Protein AF-A0A2R6JVL7-F1 (afdb_monomer_lite)

Sequence (128 aa):
MIWEVFRQEARGKYHTHCGNVHAPDKEMALMFAQIQHGRRRPTHSLWVVPGEEIGEVDAEETTFGGTTDKSYRWAMTFNTDEDFAEEIAASQREQEQAERADRAGESDEDEADETATGAEATEEGESA

pLDDT: mean 76.24, std 18.61, range [37.81, 97.94]

Foldseek 3Di:
DKKWKWFDQDPPGDTHTDGIDDDPDDVRRVVVCCVPPVPPGRGDDMDIGPPVPDDDDDVVRDDDDDPPPVVVVDPDDDPPDPVVVVVVVVVVVVVVVVVVVVVVVVVVVVVVVVVVVVPPPPDDDDDD

Structure (mmCIF, N/CA/C/O backbone):
data_AF-A0A2R6JVL7-F1
#
_entry.id   AF-A0A2R6JVL7-F1
#
loop_
_atom_site.group_PDB
_atom_site.id
_atom_site.type_symbol
_atom_site.label_atom_id
_atom_site.label_alt_id
_atom_site.label_comp_id
_atom_site.label_asym_id
_atom_site.label_entity_id
_atom_site.label_seq_id
_atom_site.pdbx_PDB_ins_code
_atom_site.Cartn_x
_atom_site.Cartn_y
_atom_site.Cartn_z
_atom_site.occupancy
_atom_site.B_iso_or_equiv
_atom_site.auth_seq_id
_atom_site.auth_comp_id
_atom_site.auth_asym_id
_atom_site.auth_atom_id
_atom_site.pdbx_PDB_model_num
ATOM 1 N N . MET A 1 1 ? -11.015 -4.205 14.050 1.00 90.19 1 MET A N 1
ATOM 2 C CA . MET A 1 1 ? -10.594 -4.706 12.731 1.00 90.19 1 MET A CA 1
ATOM 3 C C . MET A 1 1 ? -9.335 -3.962 12.325 1.00 90.19 1 MET A C 1
ATOM 5 O O . MET A 1 1 ? -9.256 -2.758 12.577 1.00 90.19 1 MET A O 1
ATOM 9 N N . ILE A 1 2 ? -8.350 -4.687 11.793 1.00 96.12 2 ILE A N 1
ATOM 10 C CA . ILE A 1 2 ? -7.069 -4.133 11.337 1.00 96.12 2 ILE A CA 1
ATOM 11 C C . ILE A 1 2 ? -7.197 -3.746 9.866 1.00 96.12 2 ILE A C 1
ATOM 13 O O . ILE A 1 2 ? -7.768 -4.490 9.070 1.00 96.12 2 ILE A O 1
ATOM 17 N N . TRP A 1 3 ? -6.651 -2.585 9.525 1.00 97.94 3 TRP A N 1
ATOM 18 C CA . TRP A 1 3 ? -6.583 -2.072 8.166 1.00 97.94 3 TRP A CA 1
ATOM 19 C C . TRP A 1 3 ? -5.140 -1.732 7.831 1.00 97.94 3 TRP A C 1
ATOM 21 O O . TRP A 1 3 ? -4.511 -0.955 8.551 1.00 97.94 3 TRP A O 1
ATOM 31 N N . GLU A 1 4 ? -4.635 -2.277 6.735 1.00 97.75 4 GLU A N 1
ATOM 32 C CA . GLU A 1 4 ? -3.292 -1.985 6.249 1.00 97.75 4 GLU A CA 1
ATOM 33 C C . GLU A 1 4 ? -3.303 -0.718 5.389 1.00 97.75 4 GLU A C 1
ATOM 35 O O . GLU A 1 4 ? -4.225 -0.480 4.599 1.00 97.75 4 GLU A O 1
ATOM 40 N N . VAL A 1 5 ? -2.280 0.121 5.566 1.00 97.19 5 VAL A N 1
ATOM 41 C CA . VAL A 1 5 ? -2.191 1.447 4.949 1.00 97.19 5 VAL A CA 1
ATOM 42 C C . VAL A 1 5 ? -0.954 1.538 4.063 1.00 97.19 5 VAL A C 1
ATOM 44 O O . VAL A 1 5 ? 0.177 1.316 4.503 1.00 97.19 5 VAL A O 1
ATOM 47 N N . PHE A 1 6 ? -1.165 1.955 2.815 1.00 97.06 6 PHE A N 1
ATOM 48 C CA . PHE A 1 6 ? -0.105 2.179 1.837 1.00 97.06 6 PHE A CA 1
ATOM 49 C C . PHE A 1 6 ? -0.054 3.654 1.445 1.00 97.06 6 PHE A C 1
ATOM 51 O O . PHE A 1 6 ? -1.071 4.247 1.078 1.00 97.06 6 PHE A O 1
ATOM 58 N N . ARG A 1 7 ? 1.136 4.257 1.496 1.00 96.00 7 ARG A N 1
ATOM 59 C CA . ARG A 1 7 ? 1.371 5.667 1.173 1.00 96.00 7 ARG A CA 1
ATOM 60 C C . ARG A 1 7 ? 2.144 5.816 -0.124 1.00 96.00 7 ARG A C 1
ATOM 62 O O . ARG A 1 7 ? 3.208 5.231 -0.292 1.00 96.00 7 ARG A O 1
ATOM 69 N N . GLN A 1 8 ? 1.663 6.707 -0.981 1.00 96.38 8 GLN A N 1
ATOM 70 C CA . GLN A 1 8 ? 2.427 7.265 -2.088 1.00 96.38 8 GLN A CA 1
ATOM 71 C C . GLN A 1 8 ? 2.973 8.636 -1.690 1.00 96.38 8 GLN A C 1
ATOM 73 O O . GLN A 1 8 ? 2.211 9.523 -1.307 1.00 96.38 8 GLN A O 1
ATOM 78 N N . GLU A 1 9 ? 4.286 8.832 -1.790 1.00 93.94 9 GLU A N 1
ATOM 79 C CA . GLU A 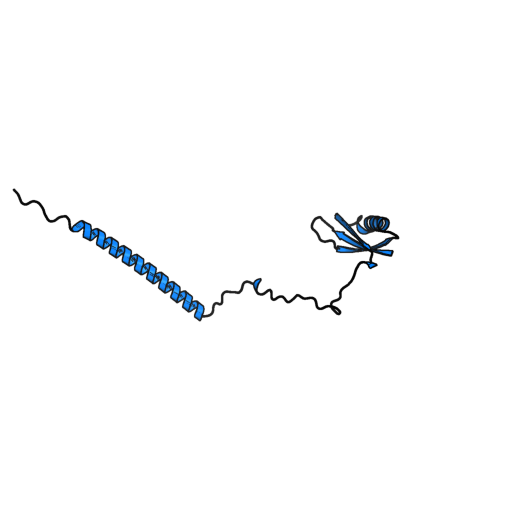1 9 ? 4.928 10.079 -1.343 1.00 93.94 9 GLU A CA 1
ATOM 80 C C . GLU A 1 9 ? 4.769 11.232 -2.341 1.00 93.94 9 GLU A C 1
ATOM 82 O O . GLU A 1 9 ? 4.561 12.375 -1.941 1.00 93.94 9 GLU A O 1
ATOM 87 N N . ALA A 1 10 ? 4.829 10.932 -3.641 1.00 94.38 10 ALA A N 1
ATOM 88 C CA . ALA A 1 10 ? 4.709 11.901 -4.728 1.00 94.38 10 ALA A CA 1
ATOM 89 C C . ALA A 1 10 ? 4.047 11.267 -5.960 1.00 94.38 10 ALA A C 1
ATOM 91 O O . ALA A 1 10 ? 4.078 10.045 -6.135 1.00 94.38 10 ALA A O 1
ATOM 92 N N . ARG A 1 11 ? 3.482 12.100 -6.842 1.00 93.75 11 ARG A N 1
ATOM 93 C CA . ARG A 1 11 ? 2.871 11.648 -8.101 1.00 93.75 11 ARG A CA 1
ATOM 94 C C . ARG A 1 11 ? 3.871 10.817 -8.914 1.00 93.75 11 ARG A C 1
ATOM 96 O O . ARG A 1 11 ? 4.995 11.250 -9.147 1.00 93.75 11 ARG A O 1
ATOM 103 N N . GLY A 1 12 ? 3.451 9.628 -9.342 1.00 92.62 12 GLY A N 1
ATOM 104 C CA . GLY A 1 12 ? 4.273 8.709 -10.138 1.00 92.62 12 GLY A CA 1
ATOM 105 C C . GLY A 1 12 ? 5.216 7.810 -9.330 1.00 92.62 12 GLY A C 1
ATOM 106 O O . GLY A 1 12 ? 5.898 6.979 -9.920 1.00 92.62 12 GLY A O 1
ATOM 107 N N . LYS A 1 13 ? 5.263 7.934 -7.996 1.00 93.88 13 LYS A N 1
ATOM 108 C CA . LYS A 1 13 ? 5.919 6.942 -7.126 1.00 93.88 13 LYS A CA 1
ATOM 109 C C . LYS A 1 13 ? 4.973 5.784 -6.813 1.00 93.88 13 LYS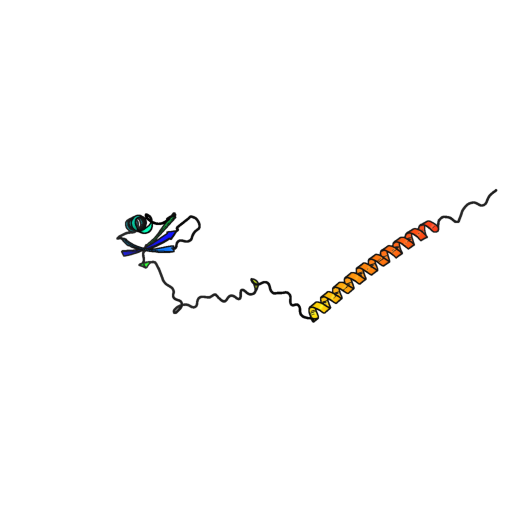 A C 1
ATOM 111 O O . LYS A 1 13 ? 3.763 5.923 -6.963 1.00 93.88 13 LYS A O 1
ATOM 116 N N . TYR A 1 14 ? 5.520 4.661 -6.368 1.00 96.12 14 TYR A N 1
ATOM 117 C CA . TYR A 1 14 ? 4.719 3.526 -5.915 1.00 96.12 14 TYR A CA 1
ATOM 118 C C . TYR A 1 14 ? 4.109 3.793 -4.536 1.00 96.12 14 TYR A C 1
ATOM 120 O O . TYR A 1 14 ? 4.631 4.596 -3.757 1.00 96.12 14 TYR A O 1
ATOM 128 N N . HIS A 1 15 ? 2.999 3.118 -4.249 1.00 96.56 15 HIS A N 1
ATOM 129 C CA . HIS A 1 15 ? 2.446 3.043 -2.904 1.00 96.56 15 HIS A CA 1
ATOM 130 C C . HIS A 1 15 ? 3.257 2.035 -2.095 1.00 96.56 15 HIS A C 1
ATOM 132 O O . HIS A 1 15 ? 3.385 0.879 -2.490 1.00 96.56 15 HIS A O 1
ATOM 138 N N . THR A 1 16 ? 3.786 2.473 -0.959 1.00 95.88 16 THR A N 1
ATOM 139 C CA . THR A 1 16 ? 4.567 1.630 -0.051 1.00 95.88 16 THR A CA 1
ATOM 140 C C . THR A 1 16 ? 3.798 1.436 1.242 1.00 95.88 16 THR A C 1
ATOM 142 O O . THR A 1 16 ? 3.194 2.383 1.752 1.00 95.88 16 THR A O 1
ATOM 145 N N . HIS A 1 17 ? 3.832 0.225 1.793 1.00 96.31 17 HIS A N 1
ATOM 146 C CA . HIS A 1 17 ? 3.250 -0.053 3.103 1.00 96.31 17 HIS A CA 1
ATOM 147 C C . HIS A 1 17 ? 3.879 0.845 4.174 1.00 96.31 17 HIS A C 1
ATOM 149 O O . HIS A 1 17 ? 5.100 1.010 4.223 1.00 96.31 17 HIS A O 1
ATOM 155 N N . CYS A 1 18 ? 3.048 1.487 4.994 1.00 95.00 18 CYS A N 1
ATOM 156 C CA . CYS A 1 18 ? 3.518 2.417 6.021 1.00 95.00 18 CYS A CA 1
ATOM 157 C C . CYS A 1 18 ? 3.005 2.117 7.433 1.00 95.00 18 CYS A C 1
ATOM 159 O O . CYS A 1 18 ? 3.291 2.899 8.346 1.00 95.00 18 CYS A O 1
ATOM 161 N N . GLY A 1 19 ? 2.265 1.021 7.606 1.00 95.12 19 GLY A N 1
ATOM 162 C CA . GLY A 1 19 ? 1.700 0.577 8.877 1.00 95.12 19 GLY A CA 1
ATOM 163 C C . GLY A 1 19 ? 0.216 0.233 8.774 1.00 95.12 19 GLY A C 1
ATOM 164 O O . GLY A 1 19 ? -0.337 0.150 7.678 1.00 95.12 19 GLY A O 1
ATOM 165 N N . ASN A 1 20 ? -0.419 0.074 9.934 1.00 96.94 20 ASN A N 1
ATOM 166 C CA . ASN A 1 20 ? -1.824 -0.288 10.050 1.00 96.94 20 ASN A CA 1
ATOM 167 C C . ASN A 1 20 ? -2.602 0.653 10.974 1.00 96.94 20 ASN A C 1
ATOM 169 O O . ASN A 1 20 ? -2.029 1.402 11.767 1.00 96.94 20 ASN A O 1
ATOM 173 N N . VAL A 1 21 ? -3.929 0.603 10.868 1.00 96.75 21 VAL A N 1
ATOM 174 C CA . VAL A 1 21 ? -4.859 1.314 11.747 1.00 96.75 21 VAL A CA 1
ATOM 175 C C . VAL A 1 21 ? -5.968 0.383 12.223 1.00 96.75 21 VAL A C 1
ATOM 177 O O . VAL A 1 21 ? -6.386 -0.538 11.525 1.00 96.75 21 VAL A O 1
ATOM 180 N N . HIS A 1 22 ? -6.473 0.641 13.427 1.00 97.12 22 HIS A N 1
ATOM 181 C CA . HIS A 1 22 ? -7.656 -0.030 13.955 1.00 97.12 22 HIS A CA 1
ATOM 182 C C . HIS A 1 22 ? -8.890 0.843 13.749 1.00 97.12 22 HIS A C 1
ATOM 184 O O . HIS A 1 22 ? -8.944 1.966 14.246 1.00 97.12 22 HIS A O 1
ATOM 190 N N . ALA A 1 23 ? -9.893 0.312 13.055 1.00 96.81 23 ALA A N 1
ATOM 191 C CA . ALA A 1 23 ? -11.156 1.000 12.809 1.00 96.81 23 ALA A CA 1
ATOM 192 C C . ALA A 1 23 ? -12.325 0.002 12.731 1.00 96.81 23 ALA A C 1
ATOM 194 O O . ALA A 1 23 ? -12.097 -1.174 12.427 1.00 96.81 23 ALA A O 1
ATOM 195 N N . PRO A 1 24 ? -13.562 0.440 13.027 1.00 96.06 24 PRO A N 1
ATOM 196 C CA . PRO A 1 24 ? -14.753 -0.400 12.907 1.00 96.06 24 PRO A CA 1
ATOM 197 C C . PRO A 1 24 ? -15.237 -0.563 11.457 1.00 96.06 24 PRO A C 1
ATOM 199 O O . PRO A 1 24 ? -15.796 -1.602 11.127 1.00 96.06 24 PRO A O 1
ATOM 202 N N . ASP A 1 25 ? -15.006 0.431 10.599 1.00 96.12 25 ASP A N 1
ATOM 203 C CA . ASP A 1 25 ? -15.474 0.474 9.212 1.00 96.12 25 ASP A CA 1
ATOM 204 C C . ASP A 1 25 ? -14.469 1.202 8.298 1.00 96.12 25 ASP A C 1
ATOM 206 O O . ASP A 1 25 ? -13.458 1.753 8.751 1.00 96.12 25 ASP A O 1
ATOM 210 N N . LYS A 1 26 ? -14.758 1.200 6.990 1.00 95.62 26 LYS A N 1
ATOM 211 C CA . LYS A 1 26 ? -13.896 1.777 5.950 1.00 95.62 26 LYS A CA 1
ATOM 212 C C . LYS A 1 26 ? -13.758 3.299 6.049 1.00 95.62 26 LYS A C 1
ATOM 214 O O . LYS A 1 26 ? -12.670 3.818 5.801 1.00 95.62 26 LYS A O 1
ATOM 219 N N . GLU A 1 27 ? -14.826 4.026 6.372 1.00 96.69 27 GLU A N 1
ATOM 220 C CA . GLU A 1 27 ? -14.784 5.495 6.446 1.00 96.69 27 GLU A CA 1
ATOM 221 C C . GLU A 1 27 ? -13.897 5.951 7.606 1.00 96.69 27 GLU A C 1
ATOM 223 O O . GLU A 1 27 ? -13.008 6.792 7.432 1.00 96.69 27 GLU A O 1
ATOM 228 N N . MET A 1 28 ? -14.064 5.322 8.770 1.00 97.19 28 MET A N 1
ATOM 229 C CA . MET A 1 28 ? -13.233 5.563 9.943 1.00 97.19 28 MET A CA 1
ATOM 230 C C . MET A 1 28 ? -11.777 5.160 9.691 1.00 97.19 28 MET A C 1
ATOM 232 O O . MET A 1 28 ? -10.866 5.893 10.081 1.00 97.19 28 MET A O 1
ATOM 236 N N . ALA A 1 29 ? -11.535 4.052 8.980 1.00 97.31 29 ALA A N 1
ATOM 237 C CA . ALA A 1 29 ? -10.186 3.632 8.601 1.00 97.31 29 ALA A CA 1
ATOM 238 C C . ALA A 1 29 ? -9.481 4.681 7.723 1.00 97.31 29 ALA A C 1
ATOM 240 O O . ALA A 1 29 ? -8.332 5.041 7.992 1.00 97.31 29 ALA A O 1
ATOM 241 N N . LEU A 1 30 ? -10.174 5.234 6.721 1.00 96.31 30 LEU A N 1
ATOM 242 C CA . LEU A 1 30 ? -9.646 6.301 5.864 1.00 96.31 30 LEU A CA 1
ATOM 243 C C . LEU A 1 30 ? -9.327 7.571 6.659 1.00 96.31 30 LEU A C 1
ATOM 245 O O . LEU A 1 30 ? -8.298 8.209 6.421 1.00 96.31 30 LEU A O 1
ATOM 249 N N . MET A 1 31 ? -10.185 7.949 7.606 1.00 96.50 31 MET A N 1
ATOM 250 C CA . MET A 1 31 ? -9.949 9.117 8.454 1.00 96.50 31 MET A CA 1
ATOM 251 C C . MET A 1 31 ? -8.733 8.912 9.370 1.00 96.50 31 MET A C 1
ATOM 253 O O . MET A 1 31 ? -7.862 9.780 9.455 1.00 96.50 31 MET A O 1
ATOM 257 N N . PHE A 1 32 ? -8.614 7.747 10.009 1.00 96.31 32 PHE A N 1
ATOM 258 C CA . PHE A 1 32 ? -7.470 7.431 10.866 1.00 96.31 32 PHE A CA 1
ATOM 259 C C . PHE A 1 32 ? -6.160 7.320 10.088 1.00 96.31 32 PHE A C 1
ATOM 261 O O . PHE A 1 32 ? -5.143 7.838 10.556 1.00 96.31 32 PHE A O 1
ATOM 268 N N . ALA A 1 33 ? -6.182 6.744 8.884 1.00 96.19 33 ALA A N 1
ATOM 269 C CA . ALA A 1 33 ? -5.019 6.687 8.005 1.00 96.19 33 ALA A CA 1
ATOM 270 C C . ALA A 1 33 ? -4.507 8.093 7.644 1.00 96.19 33 ALA A C 1
ATOM 272 O O . ALA A 1 33 ? -3.306 8.359 7.734 1.00 96.19 33 ALA A O 1
ATOM 273 N N . GLN A 1 34 ? -5.408 9.028 7.320 1.00 94.88 34 GLN A N 1
ATOM 274 C CA . GLN A 1 34 ? -5.045 10.424 7.048 1.00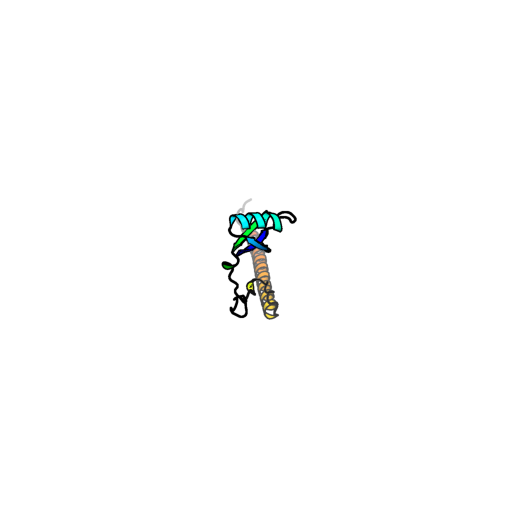 94.88 34 GLN A CA 1
ATOM 275 C C . GLN A 1 34 ? -4.400 11.102 8.265 1.00 94.88 34 GLN A C 1
ATOM 277 O O . GLN A 1 34 ? -3.376 11.776 8.133 1.00 94.88 34 GLN A O 1
ATOM 282 N N . ILE A 1 35 ? -4.962 10.898 9.460 1.00 94.06 35 ILE A N 1
ATOM 283 C CA . ILE A 1 35 ? -4.476 11.530 10.694 1.00 94.06 35 ILE A CA 1
ATOM 284 C C . ILE A 1 35 ? -3.108 10.972 11.114 1.00 94.06 35 ILE A C 1
ATOM 286 O O . ILE A 1 35 ? -2.214 11.757 11.442 1.00 94.06 35 ILE A O 1
ATOM 290 N N . GLN A 1 36 ? -2.935 9.646 11.104 1.00 93.94 36 GLN A N 1
ATOM 291 C CA . GLN A 1 36 ? -1.707 8.988 11.570 1.00 93.94 36 GLN A CA 1
ATOM 292 C C . GLN A 1 36 ? -0.586 9.004 10.528 1.00 93.94 36 GLN A C 1
ATOM 294 O O . GLN A 1 36 ? 0.555 9.319 10.871 1.00 93.94 36 GLN A O 1
ATOM 299 N N . HIS A 1 37 ? -0.891 8.720 9.259 1.00 93.00 37 HIS A N 1
ATOM 300 C CA . HIS A 1 37 ? 0.128 8.517 8.223 1.00 93.00 37 HIS A CA 1
ATOM 301 C C . HIS A 1 37 ? 0.266 9.688 7.240 1.00 93.00 37 HIS A C 1
ATOM 303 O O . HIS A 1 37 ? 1.319 9.811 6.613 1.00 93.00 37 HIS A O 1
ATOM 309 N N . GLY A 1 38 ? -0.738 10.569 7.136 1.00 90.44 38 GLY A N 1
ATOM 310 C CA . GLY A 1 38 ? -0.755 11.676 6.172 1.00 90.44 38 GLY A CA 1
ATOM 311 C C . GLY A 1 38 ? -0.166 13.007 6.660 1.00 90.44 38 GLY A C 1
ATOM 312 O O . GLY A 1 38 ? 0.313 13.798 5.855 1.00 90.44 38 GLY A O 1
ATOM 313 N N . ARG A 1 39 ? -0.172 13.289 7.974 1.00 89.50 39 ARG A N 1
ATOM 314 C CA . ARG A 1 39 ? 0.111 14.652 8.486 1.00 89.50 39 ARG A CA 1
ATOM 315 C C . ARG A 1 39 ? 1.583 15.058 8.547 1.00 89.50 39 ARG A C 1
ATOM 317 O O . ARG A 1 39 ? 1.881 16.244 8.467 1.00 89.50 39 ARG A O 1
ATOM 324 N N . ARG A 1 40 ? 2.494 14.116 8.803 1.00 86.38 40 ARG A N 1
ATOM 325 C CA . ARG A 1 40 ? 3.900 14.426 9.153 1.00 86.38 40 ARG A CA 1
ATOM 326 C C . ARG A 1 40 ? 4.905 14.106 8.053 1.00 86.38 40 ARG A C 1
ATOM 328 O O . ARG A 1 40 ? 6.075 14.445 8.192 1.00 86.38 40 ARG A O 1
ATOM 335 N N . ARG A 1 41 ? 4.481 13.408 7.002 1.00 85.50 41 ARG A N 1
ATOM 336 C CA . ARG A 1 41 ? 5.345 12.957 5.908 1.00 85.50 41 ARG A CA 1
ATOM 337 C C . ARG A 1 41 ? 4.719 13.341 4.567 1.00 85.50 41 ARG A C 1
ATOM 339 O O . ARG A 1 41 ? 3.489 13.398 4.495 1.00 85.50 41 ARG A O 1
ATOM 346 N N . PRO A 1 42 ? 5.530 13.577 3.520 1.00 89.44 42 PRO A N 1
ATOM 347 C CA . PRO A 1 42 ? 5.027 13.800 2.169 1.00 89.44 42 PRO A CA 1
ATOM 348 C C . PRO A 1 42 ? 4.041 12.699 1.775 1.00 89.44 42 PRO A C 1
ATOM 350 O O . PRO A 1 42 ? 4.372 11.513 1.824 1.00 89.44 42 PRO A O 1
ATOM 353 N N . THR A 1 43 ? 2.813 13.102 1.458 1.00 94.25 43 THR A N 1
ATOM 354 C CA . THR A 1 43 ? 1.702 12.194 1.168 1.00 94.25 43 THR A CA 1
ATOM 355 C C . THR A 1 43 ? 0.926 12.743 -0.017 1.00 94.25 43 THR A C 1
ATOM 357 O O . THR A 1 43 ? 0.312 13.802 0.079 1.00 94.25 43 THR A O 1
ATOM 360 N N . HIS A 1 44 ? 0.959 12.018 -1.131 1.00 94.69 44 HIS A N 1
ATOM 361 C CA . HIS A 1 44 ? 0.173 12.313 -2.324 1.00 94.69 44 HIS A CA 1
ATOM 362 C C . HIS A 1 44 ? -1.132 11.511 -2.360 1.00 94.69 44 HIS A C 1
ATOM 364 O O . HIS A 1 44 ? -2.181 12.055 -2.686 1.00 94.69 44 HIS A O 1
ATOM 370 N N . SER A 1 45 ? -1.071 10.227 -1.996 1.00 95.44 45 SER A N 1
ATOM 371 C CA . SER A 1 45 ? -2.221 9.319 -1.956 1.00 95.44 45 SER A CA 1
ATOM 372 C C . SER A 1 45 ? -2.054 8.303 -0.830 1.00 95.44 45 SER A C 1
ATOM 374 O O . SER A 1 45 ? -0.935 7.889 -0.521 1.00 95.44 45 SER A O 1
ATOM 376 N N . LEU A 1 46 ? -3.180 7.861 -0.264 1.00 95.81 46 LEU A N 1
ATOM 377 C CA . LEU A 1 46 ? -3.251 6.749 0.682 1.00 95.81 46 LEU A CA 1
ATOM 378 C C . LEU A 1 46 ? -4.202 5.680 0.148 1.00 95.81 46 LEU A C 1
ATOM 380 O O . LEU A 1 46 ? -5.284 6.010 -0.336 1.00 95.81 46 LEU A O 1
ATOM 384 N N . TRP A 1 47 ? -3.805 4.419 0.254 1.00 96.94 47 TRP A N 1
ATOM 385 C CA . TRP A 1 47 ? -4.694 3.272 0.097 1.00 96.94 47 TRP A CA 1
ATOM 386 C C . TRP A 1 47 ? -4.891 2.607 1.447 1.00 96.94 47 TRP A C 1
ATOM 388 O O . TRP A 1 47 ? -3.957 2.527 2.244 1.00 96.94 47 TRP A O 1
ATOM 398 N N . VAL A 1 48 ? -6.117 2.157 1.692 1.00 97.19 48 VAL A N 1
ATOM 399 C CA . VAL A 1 48 ? -6.520 1.513 2.939 1.00 97.19 48 VAL A CA 1
ATOM 400 C C . VAL A 1 48 ? -7.317 0.271 2.575 1.00 97.19 48 VAL A C 1
ATOM 402 O O . VAL A 1 48 ? -8.292 0.365 1.824 1.00 97.19 48 VAL A O 1
ATOM 405 N N . VAL A 1 49 ? -6.874 -0.878 3.076 1.00 96.94 49 VAL A N 1
ATOM 406 C CA . VAL A 1 49 ? -7.409 -2.201 2.730 1.00 96.94 49 VAL A CA 1
ATOM 407 C C . VAL A 1 49 ? -7.633 -2.991 4.025 1.00 96.94 49 VAL A C 1
ATOM 409 O O . VAL A 1 49 ? -6.809 -2.866 4.935 1.00 96.94 49 VAL A O 1
ATOM 412 N N . PRO A 1 50 ? -8.731 -3.760 4.168 1.00 96.81 50 PRO A N 1
ATOM 413 C CA . PRO A 1 50 ? -8.891 -4.649 5.316 1.00 96.81 50 PRO A CA 1
ATOM 414 C C . PRO A 1 50 ? -7.739 -5.656 5.362 1.00 96.81 50 PRO A C 1
ATOM 416 O O . PRO A 1 50 ? -7.386 -6.223 4.331 1.00 96.81 50 PRO A O 1
ATOM 419 N N . GLY A 1 51 ? -7.166 -5.899 6.543 1.00 95.12 51 GLY A N 1
ATOM 420 C CA . GLY A 1 51 ? -6.048 -6.843 6.674 1.00 95.12 51 GLY A CA 1
ATOM 421 C C . GLY A 1 51 ? -6.416 -8.272 6.260 1.00 95.12 51 GLY A C 1
ATOM 422 O O . GLY A 1 51 ? -5.591 -8.978 5.700 1.00 95.12 51 GLY A O 1
ATOM 423 N N . GLU A 1 52 ? -7.675 -8.663 6.464 1.00 94.38 52 GLU A N 1
ATOM 424 C CA . GLU A 1 52 ? -8.201 -9.993 6.118 1.00 94.38 52 GLU A CA 1
ATOM 425 C C . GLU A 1 52 ? -8.265 -10.251 4.601 1.00 94.38 52 GLU A C 1
ATOM 427 O O . GLU A 1 52 ? -8.311 -11.401 4.180 1.00 94.38 52 GLU A O 1
ATOM 432 N N . GLU A 1 53 ? -8.236 -9.200 3.777 1.00 94.88 53 GLU A N 1
ATOM 433 C CA . GLU A 1 53 ? -8.270 -9.302 2.310 1.00 94.88 53 GLU A CA 1
ATOM 434 C C . GLU A 1 53 ? -6.866 -9.433 1.692 1.00 94.88 53 GLU A C 1
ATOM 436 O O . GLU A 1 53 ? -6.725 -9.613 0.482 1.00 94.88 53 GLU A O 1
ATOM 441 N N . ILE A 1 54 ? -5.805 -9.307 2.498 1.00 93.62 54 ILE A N 1
ATOM 442 C CA . ILE A 1 54 ? -4.422 -9.392 2.025 1.00 93.62 54 ILE A CA 1
ATOM 443 C C . ILE A 1 54 ? -3.941 -10.834 2.180 1.00 93.62 54 ILE A C 1
ATOM 445 O O . ILE A 1 54 ? -3.701 -11.307 3.287 1.00 93.62 54 ILE A O 1
ATOM 449 N N . GLY A 1 55 ? -3.783 -11.521 1.049 1.00 91.81 55 GLY A N 1
ATOM 450 C CA . GLY A 1 55 ? -3.144 -12.832 0.984 1.00 91.81 55 GLY A CA 1
ATOM 451 C C . GLY A 1 55 ? -1.631 -12.712 0.809 1.00 91.81 55 GLY A C 1
ATOM 452 O O . GLY A 1 55 ? -1.157 -11.914 -0.002 1.00 91.81 55 GLY A O 1
ATOM 453 N N . GLU A 1 56 ? -0.884 -13.529 1.543 1.00 90.50 56 GLU A N 1
ATOM 454 C CA . GLU A 1 56 ? 0.555 -13.713 1.362 1.00 90.50 56 GLU A CA 1
ATOM 455 C C . GLU A 1 56 ? 0.811 -14.996 0.565 1.00 90.50 56 GLU A C 1
ATOM 457 O O . GLU A 1 56 ? 0.127 -16.001 0.754 1.00 90.50 56 GLU A O 1
ATOM 462 N N . VAL A 1 57 ? 1.780 -14.946 -0.348 1.00 88.94 57 VAL A N 1
ATOM 463 C CA . VAL A 1 57 ? 2.299 -16.125 -1.045 1.00 88.94 57 VAL A CA 1
ATOM 464 C C . VAL A 1 57 ? 3.789 -16.158 -0.778 1.00 88.94 57 VAL A C 1
ATOM 466 O O . VAL A 1 57 ? 4.510 -15.263 -1.224 1.00 88.94 57 VAL A O 1
ATOM 469 N N . ASP A 1 58 ? 4.232 -17.173 -0.047 1.00 87.56 58 ASP A N 1
ATOM 470 C CA . ASP A 1 58 ? 5.629 -17.316 0.333 1.00 87.56 58 ASP A CA 1
ATOM 471 C C . ASP A 1 58 ? 6.418 -18.209 -0.642 1.00 87.56 58 ASP A C 1
ATOM 473 O O . ASP A 1 58 ? 5.866 -19.046 -1.365 1.00 87.56 58 ASP A O 1
ATOM 477 N N . ALA A 1 59 ? 7.737 -18.012 -0.667 1.00 81.69 59 ALA A N 1
ATOM 478 C CA . ALA A 1 59 ? 8.669 -18.775 -1.489 1.00 81.69 59 ALA A CA 1
ATOM 479 C C . ALA A 1 59 ? 8.824 -20.232 -1.035 1.00 81.69 59 ALA A C 1
ATOM 481 O O . ALA A 1 59 ? 9.211 -21.069 -1.852 1.00 81.69 59 ALA A O 1
ATOM 482 N N . GLU A 1 60 ? 8.521 -20.555 0.227 1.00 80.81 60 GLU A N 1
ATOM 483 C CA . GLU A 1 60 ? 8.488 -21.946 0.688 1.00 80.81 60 GLU A CA 1
ATOM 484 C C . GLU A 1 60 ? 7.319 -22.723 0.067 1.00 80.81 60 GLU A C 1
ATOM 486 O O . GLU A 1 60 ? 7.439 -23.917 -0.213 1.00 80.81 60 GLU A O 1
ATOM 491 N N . GLU A 1 61 ? 6.205 -22.042 -0.210 1.00 75.31 61 GLU A N 1
ATOM 492 C CA . GLU A 1 61 ? 4.980 -22.661 -0.722 1.00 75.31 61 GLU A CA 1
ATOM 493 C C . GLU A 1 61 ? 4.853 -22.577 -2.249 1.00 75.31 61 GLU A C 1
ATOM 495 O O . GLU A 1 61 ? 4.110 -23.353 -2.852 1.00 75.31 61 GLU A O 1
ATOM 500 N N . THR A 1 62 ? 5.566 -21.652 -2.904 1.00 78.44 62 THR A N 1
ATOM 501 C CA . THR A 1 62 ? 5.451 -21.426 -4.352 1.00 78.44 62 THR A CA 1
ATOM 502 C C . THR A 1 62 ? 6.800 -21.217 -5.035 1.00 78.44 62 THR A C 1
ATOM 504 O O . THR A 1 62 ? 7.619 -20.391 -4.644 1.00 78.44 62 THR A O 1
ATOM 507 N N . THR A 1 63 ? 7.006 -21.913 -6.159 1.00 75.75 63 THR A N 1
ATOM 508 C CA . THR A 1 63 ? 8.138 -21.646 -7.055 1.00 75.75 63 THR A CA 1
ATOM 509 C C . THR A 1 63 ? 7.838 -20.433 -7.936 1.00 75.75 63 THR A C 1
ATOM 511 O O . THR A 1 63 ? 7.068 -20.519 -8.893 1.00 75.75 63 THR A O 1
ATOM 514 N N . PHE A 1 64 ? 8.469 -19.297 -7.644 1.00 76.25 64 PHE A N 1
ATOM 515 C CA . PHE A 1 64 ? 8.390 -18.112 -8.499 1.00 76.25 64 PHE A CA 1
ATOM 516 C C . PHE A 1 64 ? 9.236 -18.297 -9.770 1.00 76.25 64 PHE A C 1
ATOM 518 O O . PHE A 1 64 ? 10.451 -18.485 -9.713 1.00 76.25 64 PHE A O 1
ATOM 525 N N . GLY A 1 65 ? 8.603 -18.237 -10.944 1.00 67.12 65 GLY A N 1
ATOM 526 C CA . GLY A 1 65 ? 9.292 -18.316 -12.234 1.00 67.12 65 GLY A CA 1
ATOM 527 C C . GLY A 1 65 ? 10.016 -17.010 -12.574 1.00 67.12 65 GLY A C 1
ATOM 528 O O . GLY A 1 65 ? 9.385 -15.962 -12.690 1.00 67.12 65 GLY A O 1
ATOM 529 N N . GLY A 1 66 ? 11.340 -17.064 -12.753 1.00 62.16 66 GLY A N 1
ATOM 530 C CA . GLY A 1 66 ? 12.150 -15.872 -13.040 1.00 62.16 66 GLY A CA 1
ATOM 531 C C . GLY A 1 66 ? 13.471 -16.099 -13.779 1.00 62.16 66 GLY A C 1
ATOM 532 O O . GLY A 1 66 ? 14.078 -15.127 -14.227 1.00 62.16 66 GLY A O 1
ATOM 533 N N . THR A 1 67 ? 13.908 -17.341 -13.986 1.00 59.25 67 THR A N 1
ATOM 534 C CA . THR A 1 67 ? 15.073 -17.662 -14.826 1.00 59.25 67 THR A CA 1
ATOM 535 C C . THR A 1 67 ? 14.670 -17.800 -16.293 1.00 59.25 67 THR A C 1
ATOM 537 O O . THR A 1 67 ? 15.003 -18.772 -16.961 1.00 59.25 67 THR A O 1
ATOM 540 N N . THR A 1 68 ? 13.944 -16.821 -16.841 1.00 60.50 68 THR A N 1
ATOM 541 C CA . THR A 1 68 ? 13.972 -16.663 -18.298 1.00 60.50 68 THR A CA 1
ATOM 542 C C . THR A 1 68 ? 15.374 -16.202 -18.646 1.00 60.50 68 THR A C 1
ATOM 544 O O . THR A 1 68 ? 15.801 -15.144 -18.178 1.00 60.50 68 THR A O 1
ATOM 547 N N . ASP A 1 69 ? 16.082 -17.005 -19.429 1.00 57.81 69 ASP A N 1
ATOM 548 C CA . ASP A 1 69 ? 17.362 -16.636 -20.002 1.00 57.81 69 ASP A CA 1
ATOM 549 C C . ASP A 1 69 ? 17.205 -15.288 -20.733 1.00 57.81 69 ASP A C 1
ATOM 551 O O . ASP A 1 69 ? 16.488 -15.154 -21.726 1.00 57.81 69 ASP A O 1
ATOM 555 N N . LYS A 1 70 ? 17.801 -14.245 -20.151 1.00 68.44 70 LYS A N 1
ATOM 556 C CA . LYS A 1 70 ? 17.811 -12.880 -20.686 1.00 68.44 70 LYS A CA 1
ATOM 557 C C . LYS A 1 70 ? 19.127 -12.588 -21.400 1.00 68.44 70 LYS A C 1
ATOM 559 O O . LYS A 1 70 ? 19.428 -11.414 -21.585 1.00 68.44 70 LYS A O 1
ATOM 564 N N . SER A 1 71 ? 19.891 -13.614 -21.791 1.00 66.12 71 SER A N 1
ATOM 565 C CA . SER A 1 71 ? 21.126 -13.514 -22.590 1.00 66.12 71 SER A CA 1
ATOM 566 C C . SER A 1 71 ? 20.980 -12.536 -23.755 1.00 66.12 71 SER A C 1
ATOM 568 O O . SER A 1 71 ? 21.871 -11.726 -23.973 1.00 66.12 71 SER A O 1
ATOM 570 N N . TYR A 1 72 ? 19.807 -12.496 -24.398 1.00 63.69 72 TYR A N 1
ATOM 571 C CA . TYR A 1 72 ? 19.463 -11.542 -25.462 1.00 63.69 72 TYR A CA 1
ATOM 572 C C . TYR A 1 72 ? 19.542 -10.047 -25.075 1.00 63.69 72 TYR A C 1
ATOM 574 O O . TYR A 1 72 ? 19.506 -9.190 -25.952 1.00 63.69 72 TYR A O 1
ATOM 582 N N . ARG A 1 73 ? 19.590 -9.699 -23.780 1.00 69.25 73 ARG A N 1
ATOM 583 C CA . ARG A 1 73 ? 19.720 -8.316 -23.273 1.00 69.25 73 ARG A CA 1
ATOM 584 C C . ARG A 1 73 ? 21.168 -7.874 -23.093 1.00 69.25 73 ARG A C 1
ATOM 586 O O . ARG A 1 73 ? 21.405 -6.688 -22.877 1.00 69.25 73 ARG A O 1
ATOM 593 N N . TRP A 1 74 ? 22.113 -8.805 -23.143 1.00 63.19 74 TRP A N 1
ATOM 594 C CA . TRP A 1 74 ? 23.532 -8.494 -23.161 1.00 63.19 74 TRP A CA 1
ATOM 595 C C . TRP A 1 74 ? 24.000 -8.471 -24.613 1.00 63.19 74 TRP A C 1
ATOM 597 O O . TRP A 1 74 ? 23.654 -9.351 -25.397 1.00 63.19 74 TRP A O 1
ATOM 607 N N . ALA A 1 75 ? 24.766 -7.446 -24.986 1.00 63.03 75 ALA A N 1
ATOM 608 C CA . ALA A 1 75 ? 25.427 -7.428 -26.281 1.00 63.03 75 ALA A CA 1
ATOM 609 C C . ALA A 1 75 ? 26.381 -8.630 -26.338 1.00 63.03 75 ALA A C 1
ATOM 611 O O . ALA A 1 75 ? 27.352 -8.674 -25.582 1.00 63.03 75 ALA A O 1
ATOM 612 N N . MET A 1 76 ? 26.093 -9.621 -27.186 1.00 60.03 76 MET A N 1
ATOM 613 C CA . MET A 1 76 ? 27.100 -10.625 -27.514 1.00 60.03 76 MET A CA 1
ATOM 614 C C . MET A 1 76 ? 28.213 -9.899 -28.266 1.00 60.03 76 MET A C 1
ATOM 616 O O . MET A 1 76 ? 27.963 -9.272 -29.296 1.00 60.03 76 MET A O 1
ATOM 620 N N . THR A 1 77 ? 29.425 -9.932 -27.718 1.00 60.12 77 THR A N 1
ATOM 621 C CA . THR A 1 77 ? 30.623 -9.514 -28.447 1.00 60.12 77 THR A CA 1
ATOM 622 C C . THR A 1 77 ? 30.686 -10.340 -29.733 1.00 60.12 77 THR A C 1
ATOM 624 O O . THR A 1 77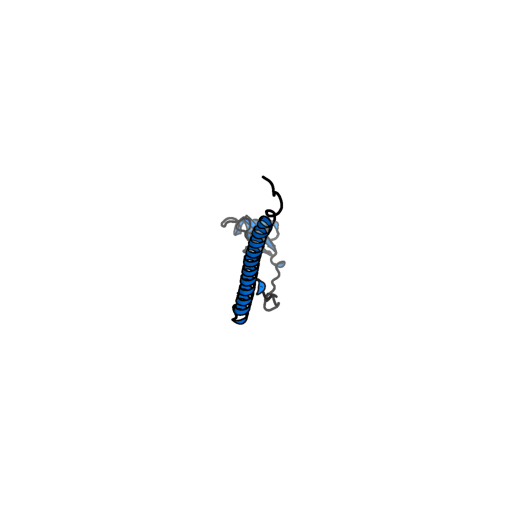 ? 30.484 -11.554 -29.686 1.00 60.12 77 THR A O 1
ATOM 627 N N . PHE A 1 78 ? 30.904 -9.690 -30.879 1.00 55.50 78 PHE A N 1
ATOM 628 C CA . PHE A 1 78 ? 31.153 -10.400 -32.133 1.00 55.50 78 PHE A CA 1
ATOM 629 C C . PHE A 1 78 ? 32.334 -11.339 -31.919 1.00 55.50 78 PHE A C 1
ATOM 631 O O . PHE A 1 78 ? 33.383 -10.909 -31.432 1.00 55.50 78 PHE A O 1
ATOM 638 N N . ASN A 1 79 ? 32.142 -12.619 -32.226 1.00 60.81 79 ASN A N 1
ATOM 639 C CA . ASN A 1 79 ? 33.186 -13.604 -32.028 1.00 60.81 79 ASN A CA 1
ATOM 640 C C . ASN A 1 79 ? 34.387 -13.222 -32.904 1.00 60.81 79 ASN A C 1
ATOM 642 O O . ASN A 1 79 ? 34.261 -13.114 -34.120 1.00 60.81 79 ASN A O 1
ATOM 646 N N . THR A 1 80 ? 35.514 -12.908 -32.268 1.00 56.16 80 THR A N 1
ATOM 647 C CA . THR A 1 80 ? 36.735 -12.416 -32.930 1.00 56.16 80 THR A CA 1
ATOM 648 C C . THR A 1 80 ? 37.737 -13.559 -33.094 1.00 56.16 80 THR A C 1
ATOM 650 O O . THR A 1 80 ? 38.935 -13.375 -32.892 1.00 56.16 80 THR A O 1
ATOM 653 N N . ASP A 1 81 ? 37.229 -14.758 -33.380 1.00 61.84 81 ASP A N 1
ATOM 654 C CA . ASP A 1 81 ? 38.062 -15.932 -33.627 1.00 61.84 81 ASP A CA 1
ATOM 655 C C . ASP A 1 81 ? 38.868 -15.747 -34.928 1.00 61.84 81 ASP A C 1
ATOM 657 O O . ASP A 1 81 ? 38.438 -15.037 -35.843 1.00 61.84 81 ASP A O 1
ATOM 661 N N . GLU A 1 82 ? 40.044 -16.379 -35.012 1.00 61.31 82 GLU A N 1
ATOM 662 C CA . GLU A 1 82 ? 40.980 -16.234 -36.144 1.00 61.31 82 GLU A CA 1
ATOM 663 C C . GLU A 1 82 ? 40.336 -16.574 -37.498 1.00 61.31 82 GLU A C 1
ATOM 665 O O . GLU A 1 82 ? 40.561 -15.853 -38.470 1.00 61.31 82 GLU A O 1
ATOM 670 N N . ASP A 1 83 ? 39.459 -17.582 -37.545 1.00 61.03 83 ASP A N 1
ATOM 671 C CA . ASP A 1 83 ? 38.739 -17.975 -38.765 1.00 61.03 83 ASP A CA 1
ATOM 672 C C . ASP A 1 83 ? 37.828 -16.845 -39.290 1.00 61.03 83 ASP A C 1
ATOM 674 O O . ASP A 1 83 ? 37.739 -16.606 -40.495 1.00 61.03 83 ASP A O 1
ATOM 678 N N . PHE A 1 84 ? 37.194 -16.083 -38.388 1.00 58.06 84 PHE A N 1
ATOM 679 C CA . PHE A 1 84 ? 36.345 -14.944 -38.756 1.00 58.06 84 PHE A CA 1
ATOM 680 C C . PHE A 1 84 ? 37.181 -13.743 -39.226 1.00 58.06 84 PHE A C 1
ATOM 682 O O . PHE A 1 84 ? 36.769 -12.989 -40.111 1.00 58.06 84 PHE A O 1
ATOM 689 N N . ALA A 1 85 ? 38.388 -13.574 -38.675 1.00 66.12 85 ALA A N 1
ATOM 690 C CA . ALA A 1 85 ? 39.331 -12.560 -39.138 1.00 66.12 85 ALA A CA 1
ATOM 691 C C . ALA A 1 85 ? 39.851 -12.864 -40.556 1.00 66.12 85 ALA A C 1
ATOM 693 O O . ALA A 1 85 ? 40.009 -11.942 -41.362 1.00 66.12 85 ALA A O 1
ATOM 694 N N . GLU A 1 86 ? 40.076 -14.140 -40.882 1.00 67.06 86 GLU A N 1
ATOM 695 C CA . GLU A 1 86 ? 40.501 -14.560 -42.219 1.00 67.06 86 GLU A CA 1
ATOM 696 C C . GLU A 1 86 ? 39.394 -14.360 -43.266 1.00 67.06 86 GLU A C 1
ATOM 698 O O . GLU A 1 86 ? 39.679 -13.865 -44.361 1.00 67.06 86 GLU A O 1
ATOM 703 N N . GLU A 1 87 ? 38.133 -14.638 -42.915 1.00 68.44 87 GLU A N 1
ATOM 704 C CA . GLU A 1 87 ? 36.967 -14.420 -43.783 1.00 68.44 87 GLU A CA 1
ATOM 705 C C . GLU A 1 87 ? 36.750 -12.930 -44.100 1.00 68.44 87 GLU A C 1
ATOM 707 O O . GLU A 1 87 ? 36.572 -12.560 -45.264 1.00 68.44 87 GLU A O 1
ATOM 712 N N . ILE A 1 88 ? 36.858 -12.047 -43.098 1.00 69.25 88 ILE A N 1
ATOM 713 C CA . ILE A 1 88 ? 36.776 -10.594 -43.320 1.00 69.25 88 ILE A CA 1
ATOM 714 C C . ILE A 1 88 ? 37.928 -10.116 -44.205 1.00 69.25 88 ILE A C 1
ATOM 716 O O . ILE A 1 88 ? 37.706 -9.348 -45.142 1.00 69.25 88 ILE A O 1
ATOM 720 N N . ALA A 1 89 ? 39.152 -10.583 -43.952 1.00 73.56 89 ALA A N 1
ATOM 721 C CA . ALA A 1 89 ? 40.301 -10.210 -44.767 1.00 73.56 89 ALA A CA 1
ATOM 722 C C . ALA A 1 89 ? 40.171 -10.721 -46.214 1.00 73.56 89 ALA A C 1
ATOM 724 O O . ALA A 1 89 ? 40.602 -10.045 -47.146 1.00 73.56 89 ALA A O 1
ATOM 725 N N . ALA A 1 90 ? 39.579 -11.900 -46.424 1.00 75.25 90 ALA A N 1
ATOM 726 C CA . ALA A 1 90 ? 39.297 -12.436 -47.752 1.00 75.25 90 ALA A CA 1
ATOM 727 C C . ALA A 1 90 ? 38.231 -11.611 -48.485 1.00 75.25 90 ALA A C 1
ATOM 729 O O . ALA A 1 90 ? 38.461 -11.219 -49.629 1.00 75.25 90 ALA A O 1
ATOM 730 N N . SER A 1 91 ? 37.131 -11.273 -47.808 1.00 73.94 91 SER A N 1
ATOM 731 C CA . SER A 1 91 ? 36.059 -10.449 -48.376 1.00 73.94 91 SER A CA 1
ATOM 732 C C . SER A 1 91 ? 36.536 -9.030 -48.718 1.00 73.94 91 SER A C 1
ATOM 734 O O . SER A 1 91 ? 36.213 -8.516 -49.786 1.00 73.94 91 SER A O 1
ATOM 736 N N . GLN A 1 92 ? 37.385 -8.420 -47.883 1.00 74.44 92 GLN A N 1
ATOM 737 C CA . GLN A 1 92 ? 37.994 -7.117 -48.183 1.00 74.44 92 GLN A CA 1
ATOM 738 C C . GLN A 1 92 ? 38.918 -7.172 -49.409 1.00 74.44 92 GLN A C 1
ATOM 740 O O . GLN A 1 92 ? 38.858 -6.287 -50.257 1.00 74.44 92 GLN A O 1
ATOM 745 N N . ARG A 1 93 ? 39.727 -8.231 -49.559 1.00 74.44 93 ARG A N 1
ATOM 746 C CA . ARG A 1 93 ? 40.593 -8.410 -50.741 1.00 74.44 93 ARG A CA 1
ATOM 747 C C . ARG A 1 93 ? 39.809 -8.619 -52.033 1.00 74.44 93 ARG A C 1
ATOM 749 O O . ARG A 1 93 ? 40.304 -8.251 -53.095 1.00 74.44 93 ARG A O 1
ATOM 756 N N . GLU A 1 94 ? 38.643 -9.254 -51.962 1.00 73.88 94 GLU A N 1
ATOM 757 C CA . GLU A 1 94 ? 37.748 -9.423 -53.110 1.00 73.88 94 GLU A CA 1
ATOM 758 C C . GLU A 1 94 ? 37.125 -8.081 -53.516 1.00 73.88 94 GLU A C 1
ATOM 760 O O . GLU A 1 94 ? 37.126 -7.745 -54.697 1.00 73.88 94 GLU A O 1
ATOM 765 N N . GLN A 1 95 ? 36.705 -7.268 -52.539 1.00 68.44 95 GLN A N 1
ATOM 766 C CA . GLN A 1 95 ? 36.197 -5.913 -52.777 1.00 68.44 95 GLN A CA 1
ATOM 767 C C . GLN A 1 95 ? 37.264 -4.994 -53.386 1.00 68.44 95 GLN A C 1
ATOM 769 O O . GLN A 1 95 ? 36.998 -4.340 -54.387 1.00 68.44 95 GLN A O 1
ATOM 774 N N . GLU A 1 96 ? 38.494 -4.999 -52.865 1.00 69.19 96 GLU A N 1
ATOM 775 C CA . GLU A 1 96 ? 39.598 -4.206 -53.427 1.00 69.19 96 GLU A CA 1
ATOM 776 C C . GLU A 1 96 ? 39.980 -4.645 -54.849 1.00 69.19 96 GLU A C 1
ATOM 778 O O . GLU A 1 96 ? 40.361 -3.819 -55.680 1.00 69.19 96 GLU A O 1
ATOM 783 N N . GLN A 1 97 ? 39.899 -5.946 -55.147 1.00 69.88 97 GLN A N 1
ATOM 784 C CA . GLN A 1 97 ? 40.150 -6.461 -56.494 1.00 69.88 97 GLN A CA 1
ATOM 785 C C . GLN A 1 97 ? 39.035 -6.082 -57.464 1.00 69.88 97 GLN A C 1
ATOM 787 O O . GLN A 1 97 ? 39.350 -5.717 -58.593 1.00 69.88 97 GLN A O 1
ATOM 792 N N . ALA A 1 98 ? 37.775 -6.123 -57.026 1.00 66.56 98 ALA A N 1
ATOM 793 C CA . ALA A 1 98 ? 36.642 -5.650 -57.810 1.00 66.56 98 ALA A CA 1
ATOM 794 C C . ALA A 1 98 ? 36.761 -4.145 -58.093 1.00 66.56 98 ALA A C 1
ATOM 796 O O . ALA A 1 98 ? 36.754 -3.753 -59.250 1.00 66.56 98 ALA A O 1
ATOM 797 N N . GLU A 1 99 ? 37.027 -3.317 -57.077 1.00 69.31 99 GLU A N 1
ATOM 798 C CA . GLU A 1 99 ? 37.244 -1.873 -57.261 1.00 69.31 99 GLU A CA 1
ATOM 799 C C . GLU A 1 99 ? 38.438 -1.565 -58.176 1.00 69.31 99 GLU A C 1
ATOM 801 O O . GLU A 1 99 ? 38.423 -0.600 -58.942 1.00 69.31 99 GLU A O 1
ATOM 806 N N . ARG A 1 100 ? 39.508 -2.367 -58.100 1.00 70.81 100 ARG A N 1
ATOM 807 C CA . ARG A 1 100 ? 40.674 -2.215 -58.976 1.00 70.81 100 ARG A CA 1
ATOM 808 C C . ARG A 1 100 ? 40.381 -2.655 -60.407 1.00 70.81 100 ARG A C 1
ATOM 810 O O . ARG A 1 100 ? 40.923 -2.043 -61.324 1.00 70.81 100 ARG A O 1
ATOM 817 N N . ALA A 1 101 ? 39.589 -3.706 -60.589 1.00 71.19 101 ALA A N 1
ATOM 818 C CA . ALA A 1 101 ? 39.149 -4.166 -61.899 1.00 71.19 101 ALA A CA 1
ATOM 819 C C . ALA A 1 101 ? 38.207 -3.143 -62.541 1.00 71.19 101 ALA A C 1
ATOM 821 O O . ALA A 1 101 ? 38.422 -2.794 -63.694 1.00 71.19 101 ALA A O 1
ATOM 822 N N . ASP A 1 102 ? 37.267 -2.588 -61.775 1.00 68.31 102 ASP A N 1
ATOM 823 C CA . ASP A 1 102 ? 36.382 -1.512 -62.226 1.00 68.31 102 ASP A CA 1
ATOM 824 C C . ASP A 1 102 ? 37.196 -0.268 -62.618 1.00 68.31 102 ASP A C 1
ATOM 826 O O . ASP A 1 102 ? 37.025 0.263 -63.709 1.00 68.31 102 ASP A O 1
ATOM 830 N N . ARG A 1 103 ? 38.179 0.141 -61.799 1.00 65.88 103 ARG A N 1
ATOM 831 C CA . ARG A 1 103 ? 39.074 1.267 -62.132 1.00 65.88 103 ARG A CA 1
ATOM 832 C C . ARG A 1 103 ? 39.927 1.021 -63.380 1.00 65.88 103 ARG A C 1
ATOM 834 O O . ARG A 1 103 ? 40.257 1.973 -64.076 1.00 65.88 103 ARG A O 1
ATOM 841 N N . ALA A 1 104 ? 40.348 -0.219 -63.617 1.00 64.00 104 ALA A N 1
ATOM 842 C CA . ALA A 1 104 ? 41.114 -0.574 -64.810 1.00 64.00 104 ALA A CA 1
ATOM 843 C C . ALA A 1 104 ? 40.220 -0.632 -66.061 1.00 64.00 104 ALA A C 1
ATOM 845 O O . ALA A 1 104 ? 40.638 -0.183 -67.123 1.00 64.00 104 ALA A O 1
ATOM 846 N N . GLY A 1 105 ? 38.983 -1.116 -65.918 1.00 57.19 105 GLY A N 1
ATOM 847 C CA . GLY A 1 105 ? 37.978 -1.084 -66.978 1.00 57.19 105 GLY A CA 1
ATOM 848 C C . GLY A 1 105 ? 37.626 0.343 -67.392 1.00 57.19 105 GLY A C 1
ATOM 849 O O . GLY A 1 105 ? 37.574 0.624 -68.580 1.00 57.19 105 GLY A O 1
ATOM 850 N N . GLU A 1 106 ? 37.508 1.261 -66.429 1.00 55.50 106 GLU A N 1
ATOM 851 C CA . GLU A 1 106 ? 37.233 2.676 -66.710 1.00 55.50 106 GLU A CA 1
ATOM 852 C C . GLU A 1 106 ? 38.392 3.351 -67.475 1.00 55.50 106 GLU A C 1
ATOM 854 O O . GLU A 1 106 ? 38.154 4.159 -68.365 1.00 55.50 106 GLU A O 1
ATOM 859 N N . SER A 1 107 ? 39.651 2.950 -67.233 1.00 53.84 107 SER A N 1
ATOM 860 C CA . SER A 1 107 ? 40.792 3.424 -68.039 1.00 53.84 107 SER A CA 1
ATOM 861 C C . SER A 1 107 ? 40.880 2.808 -69.442 1.00 53.84 107 SER A C 1
ATOM 863 O O . SER A 1 107 ? 41.349 3.479 -70.358 1.00 53.84 107 SER A O 1
ATOM 865 N N . ASP A 1 108 ? 40.433 1.559 -69.619 1.00 54.66 108 ASP A N 1
ATOM 866 C CA . ASP A 1 108 ? 40.385 0.899 -70.934 1.00 54.66 108 ASP A CA 1
ATOM 867 C C . ASP A 1 108 ? 39.225 1.449 -71.797 1.00 54.66 108 ASP A C 1
ATOM 869 O O . ASP A 1 108 ? 39.333 1.514 -73.024 1.00 54.66 108 ASP A O 1
ATOM 873 N N . GLU A 1 109 ? 38.119 1.874 -71.172 1.00 52.88 109 GLU A N 1
ATOM 874 C CA . GLU A 1 109 ? 37.005 2.567 -71.836 1.00 52.88 109 GLU A CA 1
ATOM 875 C C . GLU A 1 109 ? 37.387 3.998 -72.261 1.00 52.88 109 GLU A C 1
ATOM 877 O O . GLU A 1 109 ? 37.051 4.402 -73.377 1.00 52.88 109 GLU A O 1
ATO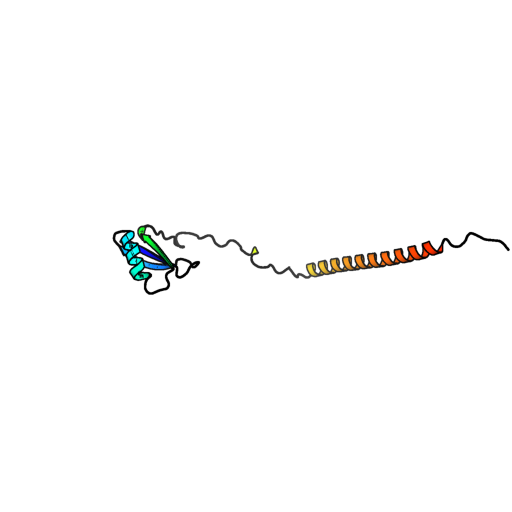M 882 N N . ASP A 1 110 ? 38.157 4.725 -71.442 1.00 49.50 110 ASP A N 1
ATOM 883 C CA . ASP A 1 110 ? 38.694 6.050 -71.794 1.00 49.50 110 ASP A CA 1
ATOM 884 C C . ASP A 1 110 ? 39.713 5.983 -72.964 1.00 49.50 110 ASP A C 1
ATOM 886 O O . ASP A 1 110 ? 39.659 6.809 -73.878 1.00 49.50 110 ASP A O 1
ATOM 890 N N . GLU A 1 111 ? 40.602 4.974 -73.017 1.00 50.69 111 GLU A N 1
ATOM 891 C CA . GLU A 1 111 ? 41.526 4.772 -74.160 1.00 50.69 111 GLU A CA 1
ATOM 892 C C . GLU A 1 111 ? 40.791 4.367 -75.460 1.00 50.69 111 GLU A C 1
ATOM 894 O O . GLU A 1 111 ? 41.229 4.694 -76.575 1.00 50.69 111 GLU A O 1
ATOM 899 N N . ALA A 1 112 ? 39.658 3.665 -75.357 1.00 52.22 112 ALA A N 1
ATOM 900 C CA . ALA A 1 112 ? 38.837 3.303 -76.513 1.00 52.22 112 ALA A CA 1
ATOM 901 C C . ALA A 1 112 ? 38.088 4.515 -77.111 1.00 52.22 112 ALA A C 1
ATOM 903 O O . ALA A 1 112 ? 37.949 4.598 -78.336 1.00 52.22 112 ALA A O 1
ATOM 904 N N . ASP A 1 113 ? 37.659 5.478 -76.286 1.00 48.22 113 ASP A N 1
ATOM 905 C CA . ASP A 1 113 ? 37.023 6.725 -76.746 1.00 48.22 113 ASP A CA 1
ATOM 906 C C . ASP A 1 113 ? 38.031 7.663 -77.450 1.00 48.22 113 ASP A C 1
ATOM 908 O O . ASP A 1 113 ? 37.738 8.224 -78.514 1.00 48.22 113 ASP A O 1
ATOM 912 N N . GLU A 1 114 ? 39.276 7.745 -76.953 1.00 48.97 114 GLU A N 1
ATOM 913 C CA . GLU A 1 114 ? 40.347 8.524 -77.601 1.00 48.97 114 GLU A CA 1
ATOM 914 C C . GLU A 1 114 ? 40.783 7.937 -78.960 1.00 48.97 114 GLU A C 1
ATOM 916 O O . GLU A 1 114 ? 41.095 8.682 -79.897 1.00 48.97 114 GLU A O 1
ATOM 921 N N . THR A 1 115 ? 40.767 6.608 -79.121 1.00 52.44 115 THR A N 1
ATOM 922 C CA . THR A 1 115 ? 41.135 5.949 -80.392 1.00 52.44 115 THR A CA 1
ATOM 923 C C . THR A 1 115 ? 40.015 5.965 -81.438 1.00 52.44 115 THR A C 1
ATOM 925 O O . THR A 1 115 ? 40.312 6.010 -82.636 1.00 52.44 115 THR A O 1
ATOM 928 N N . ALA A 1 116 ? 38.743 6.012 -81.025 1.00 50.41 116 ALA A N 1
ATOM 929 C CA . ALA A 1 116 ? 37.601 6.154 -81.931 1.00 50.41 116 ALA A CA 1
ATOM 930 C C . ALA A 1 116 ? 37.529 7.552 -82.580 1.00 50.41 116 ALA A C 1
ATOM 932 O O . ALA A 1 116 ? 37.241 7.661 -83.772 1.00 50.41 116 ALA A O 1
ATOM 933 N N . THR A 1 117 ? 37.895 8.614 -81.851 1.00 49.94 117 THR A N 1
ATOM 934 C CA . THR A 1 117 ? 37.981 9.990 -82.389 1.00 49.94 117 THR A CA 1
ATOM 935 C C . THR A 1 117 ? 39.130 10.180 -83.399 1.00 49.94 117 THR A C 1
ATOM 937 O O . THR A 1 117 ? 39.087 11.080 -84.239 1.00 49.94 117 THR A O 1
ATOM 940 N N . GLY A 1 118 ? 40.157 9.323 -83.377 1.00 47.78 118 GLY A N 1
ATOM 941 C CA . GLY A 1 118 ? 41.308 9.401 -84.288 1.00 47.78 118 GLY A CA 1
ATOM 942 C C . GLY A 1 118 ? 41.112 8.759 -85.670 1.00 47.78 118 GLY A C 1
ATOM 943 O O . GLY A 1 118 ? 41.947 8.966 -86.551 1.00 47.78 118 GLY A O 1
ATOM 944 N N . ALA A 1 119 ? 40.042 7.984 -85.880 1.00 48.88 119 ALA A N 1
ATOM 945 C CA . ALA A 1 119 ? 39.858 7.172 -87.088 1.00 48.88 119 ALA A CA 1
ATOM 946 C C . ALA A 1 119 ? 39.017 7.835 -88.203 1.00 48.88 119 ALA A C 1
ATOM 948 O O . ALA A 1 119 ? 38.954 7.294 -89.305 1.00 48.88 119 ALA A O 1
ATOM 949 N N . GLU A 1 120 ? 38.417 9.010 -87.977 1.00 45.81 120 GLU A N 1
ATOM 950 C CA . GLU A 1 120 ? 37.564 9.696 -88.974 1.00 45.81 120 GLU A CA 1
ATOM 951 C C . GLU A 1 120 ? 38.293 10.754 -89.840 1.00 45.81 120 GLU A C 1
ATOM 953 O O . GLU A 1 120 ? 37.648 11.503 -90.568 1.00 45.81 120 GLU A O 1
ATOM 958 N N . ALA A 1 121 ? 39.633 10.836 -89.817 1.00 49.41 121 ALA A N 1
ATOM 959 C CA . ALA A 1 121 ? 40.379 11.927 -90.474 1.00 49.41 121 ALA A CA 1
ATOM 960 C C . ALA A 1 121 ? 41.305 11.529 -91.645 1.00 49.41 121 ALA A C 1
ATOM 962 O O . ALA A 1 121 ? 42.250 12.262 -91.947 1.00 49.41 121 ALA A O 1
ATOM 963 N N . THR A 1 122 ? 41.067 10.411 -92.341 1.00 50.97 122 THR A N 1
ATOM 964 C CA . THR A 1 122 ? 41.820 10.084 -93.571 1.00 50.97 122 THR A CA 1
ATOM 965 C C . THR A 1 122 ? 40.942 9.500 -94.672 1.00 50.97 122 THR A C 1
ATOM 967 O O . THR A 1 122 ? 41.086 8.339 -95.020 1.00 50.97 122 THR A O 1
ATOM 970 N N . GLU A 1 123 ? 40.058 10.304 -95.246 1.00 48.16 123 GLU A N 1
ATOM 971 C CA . GLU A 1 123 ? 39.603 10.171 -96.635 1.00 48.16 123 GLU A CA 1
ATOM 972 C C . GLU A 1 123 ? 38.846 11.461 -96.961 1.00 48.16 123 GLU A C 1
ATOM 974 O O . GLU A 1 123 ? 37.783 11.675 -96.406 1.00 48.16 123 GLU A O 1
ATOM 979 N N . GLU A 1 124 ? 39.461 12.365 -97.734 1.00 43.81 124 GLU A N 1
ATOM 980 C CA . GLU A 1 124 ? 38.857 13.321 -98.688 1.00 43.81 124 GLU A CA 1
ATOM 981 C C . GLU A 1 124 ? 39.918 14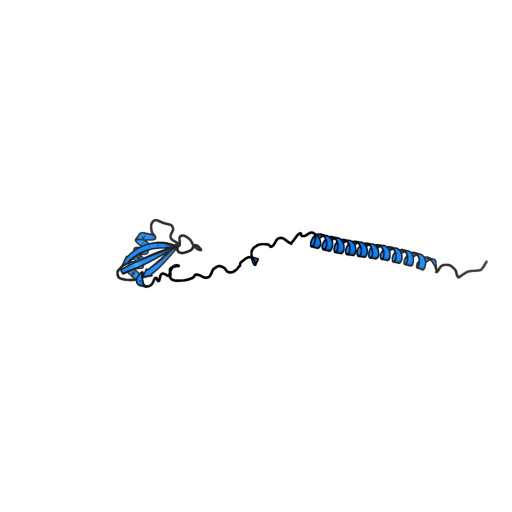.383 -99.055 1.00 43.81 124 GLU A C 1
ATOM 983 O O . GLU A 1 124 ? 40.431 15.095 -98.192 1.00 43.81 124 GLU A O 1
ATOM 988 N N . GLY A 1 125 ? 40.227 14.525 -100.350 1.00 40.12 125 GLY A N 1
ATOM 989 C CA . GLY A 1 125 ? 40.686 15.818 -100.877 1.00 40.12 125 GLY A CA 1
ATOM 990 C C . GLY A 1 125 ? 42.048 15.902 -101.564 1.00 40.12 125 GLY A C 1
ATOM 991 O O . GLY A 1 125 ? 42.809 16.832 -101.315 1.00 40.12 125 GLY A O 1
ATOM 992 N N . GLU A 1 126 ? 42.322 14.997 -102.497 1.00 40.81 126 GLU A N 1
ATOM 993 C CA . GLU A 1 126 ? 43.146 15.277 -103.676 1.00 40.81 126 GLU A CA 1
ATOM 994 C C . GLU A 1 126 ? 42.536 16.450 -104.476 1.00 40.81 126 GLU A C 1
ATOM 996 O O . GLU A 1 126 ? 41.440 16.295 -105.001 1.00 40.81 126 GLU A O 1
ATOM 1001 N N . SER A 1 127 ? 43.200 17.617 -104.555 1.00 38.75 127 SER A N 1
ATOM 1002 C CA . SER A 1 127 ? 43.262 18.479 -105.761 1.00 38.75 127 SER A CA 1
ATOM 1003 C C . SER A 1 127 ? 43.900 19.859 -105.510 1.00 38.75 127 SER A C 1
ATOM 1005 O O . SER A 1 127 ? 43.477 20.568 -104.597 1.00 38.75 127 SER A O 1
ATOM 1007 N N . ALA A 1 128 ? 44.781 20.239 -106.452 1.00 37.81 128 ALA A N 1
ATOM 1008 C CA . ALA A 1 128 ? 45.374 21.553 -106.780 1.00 37.81 128 ALA A CA 1
ATOM 1009 C C . ALA A 1 128 ? 46.836 21.778 -106.359 1.00 37.81 128 ALA A C 1
ATOM 1011 O O . ALA A 1 128 ? 47.103 22.094 -105.180 1.00 37.81 128 ALA A O 1
#

Radius of gyration: 41.96 Å; chains: 1; bounding box: 61×44×121 Å

Secondary structure (DSSP, 8-state):
-EEEEEEE-STTSPEEEEEEEE-SSHHHHHHHHIIIIISSS--SEEEEEEGGG-----TTT---------GGGS-PPPP--HHHHHHHHHHHHHHHHHHHHHHHHHHHHHHHHHHHHTSSSSS-----